Protein AF-A0A2I1HTN2-F1 (afdb_monomer_lite)

Structure (mmCIF, N/CA/C/O backbone):
data_AF-A0A2I1HTN2-F1
#
_entry.id   AF-A0A2I1HTN2-F1
#
loop_
_atom_site.group_PDB
_atom_site.id
_atom_site.type_symbol
_atom_site.label_atom_id
_atom_site.label_alt_id
_atom_site.label_comp_id
_atom_site.label_asym_id
_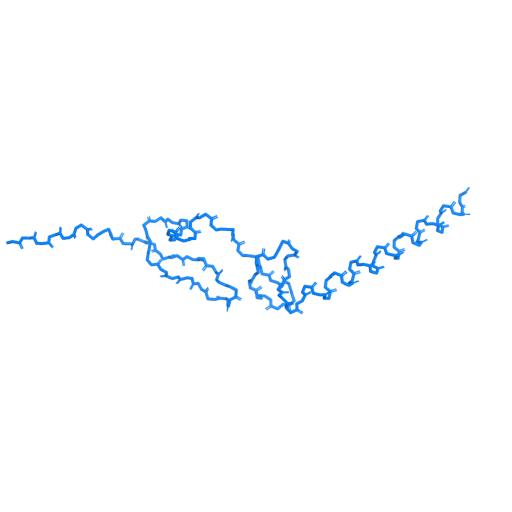atom_site.label_entity_id
_atom_site.label_seq_id
_atom_site.pdbx_PDB_ins_code
_atom_site.Cartn_x
_atom_site.Cartn_y
_atom_site.Cartn_z
_atom_site.occupancy
_atom_site.B_iso_or_equiv
_atom_site.auth_seq_id
_atom_site.auth_comp_id
_atom_site.au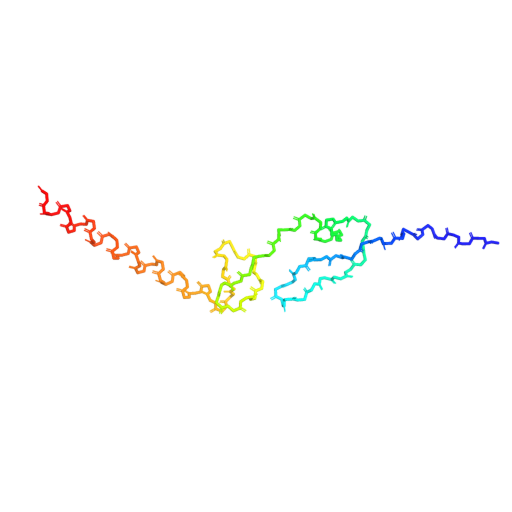th_asym_id
_atom_site.auth_atom_id
_atom_site.pdbx_PDB_model_num
ATOM 1 N N . ASN A 1 1 ? -27.784 -8.870 43.675 1.00 38.84 1 ASN A N 1
ATOM 2 C CA . ASN A 1 1 ? -26.682 -9.560 42.968 1.00 38.84 1 ASN A CA 1
ATOM 3 C C . ASN A 1 1 ? -26.299 -8.786 41.722 1.00 38.84 1 ASN A C 1
ATOM 5 O O . ASN A 1 1 ? -26.788 -9.061 40.634 1.00 38.84 1 ASN A O 1
ATOM 9 N N . LEU A 1 2 ? -25.470 -7.759 41.924 1.00 41.88 2 LEU A N 1
ATOM 10 C CA . LEU A 1 2 ? -24.906 -6.917 40.876 1.00 41.88 2 LEU A CA 1
ATOM 11 C C . LEU A 1 2 ? -23.905 -7.757 40.070 1.00 41.88 2 LEU A C 1
ATOM 13 O O . LEU A 1 2 ? -22.740 -7.875 40.437 1.00 41.88 2 LEU A O 1
ATOM 17 N N . MET A 1 3 ? -24.343 -8.349 38.960 1.00 45.00 3 MET A N 1
ATOM 18 C CA . MET A 1 3 ? -23.410 -8.787 37.923 1.00 45.00 3 MET A CA 1
ATOM 19 C C . MET A 1 3 ? -22.951 -7.561 37.132 1.00 45.00 3 MET A C 1
ATOM 21 O O . MET A 1 3 ? -23.268 -7.409 35.954 1.00 45.00 3 MET A O 1
ATOM 25 N N . ILE A 1 4 ? -22.187 -6.676 37.782 1.00 50.69 4 ILE A N 1
ATOM 26 C CA . ILE A 1 4 ? -21.300 -5.764 37.062 1.00 50.69 4 ILE A CA 1
ATOM 27 C C . ILE A 1 4 ? -20.192 -6.654 36.499 1.00 50.69 4 ILE A C 1
ATOM 29 O O . ILE A 1 4 ? -19.122 -6.817 37.077 1.00 50.69 4 ILE A O 1
ATOM 33 N N . LYS A 1 5 ? -20.467 -7.291 35.356 1.00 51.69 5 LYS A N 1
ATOM 34 C CA . LYS A 1 5 ? -19.391 -7.631 34.429 1.00 51.69 5 LYS A CA 1
ATOM 35 C C . LYS A 1 5 ? -18.726 -6.292 34.145 1.00 51.69 5 LYS A C 1
ATOM 37 O O . LYS A 1 5 ? -19.396 -5.422 33.593 1.00 51.69 5 LYS A O 1
ATOM 42 N N . ASN A 1 6 ? -17.477 -6.110 34.572 1.00 47.88 6 ASN A N 1
ATOM 43 C CA . ASN A 1 6 ? -16.614 -5.012 34.143 1.00 47.88 6 ASN A CA 1
ATOM 44 C C . ASN A 1 6 ? -16.582 -5.014 32.610 1.00 47.88 6 ASN A C 1
ATOM 46 O O . ASN A 1 6 ? -15.744 -5.652 31.977 1.00 47.88 6 ASN A O 1
ATOM 50 N N . ARG A 1 7 ? -17.579 -4.381 31.999 1.00 54.31 7 ARG A N 1
ATOM 51 C CA . ARG A 1 7 ? -17.691 -4.205 30.566 1.00 54.31 7 ARG A CA 1
ATOM 52 C C . ARG A 1 7 ? -16.723 -3.074 30.299 1.00 54.31 7 ARG A C 1
ATOM 54 O O . ARG A 1 7 ? -17.069 -1.927 30.551 1.00 54.31 7 ARG A O 1
ATOM 61 N N . MET A 1 8 ? -15.497 -3.399 29.885 1.00 62.62 8 MET A N 1
ATOM 62 C CA . MET A 1 8 ? -14.634 -2.389 29.281 1.00 62.62 8 MET A CA 1
ATOM 63 C C . MET A 1 8 ? -15.465 -1.722 28.190 1.00 62.62 8 MET A C 1
ATOM 65 O O . MET A 1 8 ? -15.856 -2.373 27.217 1.00 62.62 8 MET A O 1
ATOM 69 N N . ILE A 1 9 ? -15.844 -0.469 28.427 1.00 66.56 9 ILE A N 1
ATOM 70 C CA . ILE A 1 9 ? -16.604 0.316 27.469 1.00 66.56 9 ILE A CA 1
ATOM 71 C C . ILE A 1 9 ? -15.631 0.542 26.319 1.00 66.56 9 ILE A C 1
ATOM 73 O O . ILE A 1 9 ? -14.570 1.133 26.502 1.00 66.56 9 ILE A O 1
ATOM 77 N N . SER A 1 10 ? -15.926 -0.027 25.154 1.00 71.56 10 SER A N 1
ATOM 78 C CA . SER A 1 10 ? -15.128 0.250 23.970 1.00 71.56 10 SER A CA 1
ATOM 79 C C . SER A 1 10 ? -15.385 1.690 23.553 1.00 71.56 10 SER A C 1
ATOM 81 O O . SER A 1 10 ? -16.465 2.003 23.054 1.00 71.56 10 SER A O 1
ATOM 83 N N . GLU A 1 11 ? -14.408 2.557 23.775 1.00 86.06 11 GLU A N 1
ATOM 84 C CA . GLU A 1 11 ? -14.471 3.963 23.365 1.00 86.06 11 GLU A CA 1
ATOM 85 C C . GLU A 1 11 ? -14.130 4.145 21.881 1.00 86.06 11 GLU A C 1
ATOM 87 O O . GLU A 1 11 ? -14.500 5.146 21.273 1.00 86.06 11 GLU A O 1
ATOM 92 N N . TYR A 1 12 ? -13.470 3.156 21.271 1.00 89.88 12 TYR A N 1
ATOM 93 C CA . TYR A 1 12 ? -12.971 3.239 19.905 1.00 89.88 12 TYR A CA 1
ATOM 94 C C . TYR A 1 12 ? -13.506 2.103 19.033 1.00 89.88 12 TYR A C 1
ATOM 96 O O . TYR A 1 12 ? -13.808 0.998 19.491 1.00 89.88 12 TYR A O 1
ATOM 104 N N . SER A 1 13 ? -13.590 2.379 17.733 1.00 92.06 13 SER A N 1
ATOM 105 C CA . SER A 1 13 ? -13.810 1.375 16.691 1.00 92.06 13 SER A CA 1
ATOM 106 C C . SER A 1 13 ? -12.540 1.235 15.864 1.00 92.06 13 SER A C 1
ATOM 108 O O . SER A 1 13 ? -11.940 2.227 15.456 1.00 92.06 13 SER A O 1
ATOM 110 N N . CYS A 1 14 ? -12.116 0.004 15.589 1.00 92.31 14 CYS A N 1
ATOM 111 C CA . CYS A 1 14 ? -10.887 -0.253 14.854 1.00 92.31 14 CYS A CA 1
ATOM 112 C C . CYS A 1 14 ? -10.982 0.249 13.403 1.00 92.31 14 CYS A C 1
ATOM 114 O O . CYS A 1 14 ? -11.672 -0.341 12.569 1.00 92.31 14 CYS A O 1
ATOM 116 N N . LEU A 1 15 ? -10.211 1.292 13.085 1.00 90.44 15 LEU A N 1
ATOM 117 C CA . LEU A 1 15 ? -10.163 1.927 11.760 1.00 90.44 15 LEU A CA 1
ATOM 118 C C . LEU A 1 15 ? -9.230 1.225 10.761 1.00 90.44 15 LEU A C 1
ATOM 120 O O . LEU A 1 15 ? -8.946 1.755 9.688 1.00 90.44 15 LEU A O 1
ATOM 124 N N . TYR A 1 16 ? -8.721 0.039 11.096 1.00 90.81 16 TYR A N 1
ATOM 125 C CA . TYR A 1 16 ? -7.837 -0.698 10.202 1.00 90.81 16 TYR A CA 1
ATOM 126 C C . TYR A 1 16 ? -8.546 -1.030 8.884 1.00 90.81 16 TYR A C 1
ATOM 128 O O . TYR A 1 16 ? -9.568 -1.713 8.892 1.00 90.81 16 TYR A O 1
ATOM 136 N N . LEU A 1 17 ? -7.999 -0.563 7.760 1.00 89.06 17 LEU A N 1
ATOM 137 C CA . LEU A 1 17 ? -8.534 -0.838 6.427 1.00 89.06 17 LEU A CA 1
ATOM 138 C C . LEU A 1 17 ? -8.082 -2.216 5.938 1.00 89.06 17 LEU A C 1
ATOM 140 O O . LEU A 1 17 ? -6.888 -2.494 5.819 1.00 89.06 17 LEU A O 1
ATOM 144 N N . CYS A 1 18 ? -9.041 -3.067 5.597 1.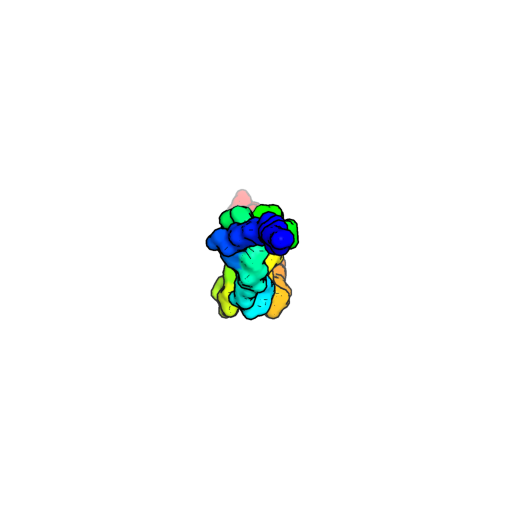00 84.62 18 CYS A N 1
ATOM 145 C CA . CYS A 1 18 ? -8.795 -4.327 4.910 1.00 84.62 18 CYS A CA 1
ATOM 146 C C . CYS A 1 18 ? -8.480 -4.086 3.423 1.00 84.62 18 CYS A C 1
ATOM 148 O O . CYS A 1 18 ? -8.809 -3.043 2.858 1.00 84.62 18 CYS A O 1
ATOM 150 N N . ASN A 1 19 ? -7.913 -5.091 2.745 1.00 77.75 19 ASN A N 1
ATOM 151 C CA . ASN A 1 19 ? -7.668 -5.037 1.290 1.00 77.75 19 ASN A CA 1
ATOM 152 C C . ASN A 1 19 ? -8.950 -4.810 0.468 1.00 77.75 19 ASN A C 1
ATOM 154 O O . ASN A 1 19 ? -8.894 -4.353 -0.668 1.00 77.75 19 ASN A O 1
ATOM 158 N N . THR A 1 20 ? -10.107 -5.132 1.045 1.00 80.19 20 THR A N 1
ATOM 159 C CA . THR A 1 20 ? -11.424 -4.901 0.446 1.00 80.19 20 THR A CA 1
ATOM 160 C C . THR A 1 20 ? -11.864 -3.436 0.490 1.00 80.19 20 THR A C 1
ATOM 162 O O . THR A 1 20 ? -12.904 -3.114 -0.072 1.00 80.19 20 THR A O 1
ATOM 165 N N . GLY A 1 21 ? -11.133 -2.550 1.175 1.00 81.12 21 GLY A N 1
ATOM 166 C CA . GLY A 1 21 ? -11.558 -1.166 1.410 1.00 81.12 21 GLY A CA 1
ATOM 167 C C . GLY A 1 21 ? -12.447 -0.980 2.637 1.00 81.12 21 GLY A C 1
ATOM 168 O O . GLY A 1 21 ? -12.677 0.151 3.049 1.00 81.12 21 GLY A O 1
ATOM 169 N N . LYS A 1 22 ? -12.921 -2.066 3.258 1.00 88.44 22 LYS A N 1
ATOM 170 C CA . LYS A 1 22 ? -13.739 -1.988 4.474 1.00 88.44 22 LYS A CA 1
ATOM 171 C C . LYS A 1 22 ? -12.858 -1.803 5.705 1.00 88.44 22 LYS A C 1
ATOM 173 O O . LYS A 1 22 ? -11.820 -2.456 5.824 1.00 88.44 22 LYS A O 1
ATOM 178 N N . ALA A 1 23 ? -13.287 -0.945 6.625 1.00 90.06 23 ALA A N 1
ATOM 179 C CA . ALA A 1 23 ? -12.690 -0.875 7.951 1.00 90.06 23 ALA A CA 1
ATOM 180 C C . ALA A 1 23 ? -13.039 -2.136 8.760 1.00 90.06 23 ALA A C 1
ATOM 182 O O . ALA A 1 23 ? -14.105 -2.722 8.573 1.00 90.06 23 ALA A O 1
ATOM 183 N N . CYS A 1 24 ? -12.145 -2.537 9.661 1.00 92.06 24 CYS A N 1
ATOM 184 C CA . CYS A 1 24 ? -12.346 -3.649 10.587 1.00 92.06 24 CYS A CA 1
ATOM 185 C C . CYS A 1 24 ? -13.600 -3.443 11.452 1.00 92.06 24 CYS A C 1
ATOM 187 O O . CYS A 1 24 ? -14.415 -4.348 11.579 1.00 92.06 24 CYS A O 1
ATOM 189 N N . GLY A 1 25 ? -13.758 -2.256 12.045 1.00 91.44 25 GLY A N 1
ATOM 190 C CA . GLY A 1 25 ? -14.947 -1.883 12.817 1.00 91.44 25 GLY A CA 1
ATOM 191 C C . GLY A 1 25 ? -15.073 -2.549 14.190 1.00 91.44 25 GLY A C 1
ATOM 192 O O . GLY A 1 25 ? -15.981 -2.211 14.939 1.00 91.44 25 GLY A O 1
ATOM 193 N N . ASN A 1 26 ? -14.163 -3.455 14.559 1.00 92.25 26 ASN A N 1
ATOM 194 C CA . ASN A 1 26 ? -14.183 -4.085 15.878 1.00 92.25 26 ASN A CA 1
ATOM 195 C C . ASN A 1 26 ? -14.039 -3.048 16.995 1.00 92.25 26 ASN A C 1
ATOM 197 O O . ASN A 1 26 ? -13.109 -2.239 16.977 1.00 92.25 26 ASN A O 1
ATOM 201 N N . ALA A 1 27 ? -14.916 -3.143 17.990 1.00 91.31 27 ALA A N 1
ATOM 202 C CA . ALA A 1 27 ? -14.829 -2.405 19.240 1.00 91.31 27 ALA A CA 1
ATOM 203 C C . ALA A 1 27 ? -13.464 -2.625 19.921 1.00 91.31 27 ALA A C 1
ATOM 205 O O . ALA A 1 27 ? -12.994 -3.760 20.054 1.00 91.31 27 ALA A O 1
ATOM 206 N N . CYS A 1 28 ? -12.817 -1.542 20.349 1.00 89.75 28 CYS A N 1
ATOM 207 C CA . CYS A 1 28 ? -11.541 -1.574 21.052 1.00 89.75 28 CYS A CA 1
ATOM 208 C C . CYS A 1 28 ? -11.430 -0.455 22.097 1.00 89.75 28 CYS A C 1
ATOM 210 O O . CYS A 1 28 ? -12.134 0.550 22.050 1.00 89.75 28 CYS A O 1
ATOM 212 N N . ILE A 1 29 ? -10.541 -0.662 23.065 1.00 90.69 29 ILE A N 1
ATOM 213 C CA . ILE A 1 29 ? -10.198 0.323 24.105 1.00 90.69 29 ILE A CA 1
ATOM 214 C C . ILE A 1 29 ? -8.984 1.175 23.716 1.00 90.69 29 ILE A C 1
ATOM 216 O O . ILE A 1 29 ? -8.732 2.206 24.323 1.00 90.69 29 ILE A O 1
ATOM 220 N N . CYS A 1 30 ? -8.222 0.727 22.716 1.00 87.81 30 CYS A N 1
ATOM 221 C CA . CYS A 1 30 ? -7.028 1.406 22.237 1.00 87.81 30 CYS A CA 1
ATOM 222 C C . CYS A 1 30 ? -7.374 2.232 20.990 1.00 87.81 30 CYS A C 1
ATOM 224 O O . CYS A 1 30 ? -7.984 1.676 20.063 1.00 87.81 30 CYS A O 1
ATOM 226 N N . PRO A 1 31 ? -6.963 3.508 20.918 1.00 88.31 31 PRO A N 1
ATOM 227 C CA . PRO A 1 31 ? -7.179 4.341 19.737 1.00 88.31 31 PRO A CA 1
ATOM 228 C C . PRO A 1 31 ? -6.398 3.848 18.507 1.00 88.31 31 PRO A C 1
ATOM 230 O O . PRO A 1 31 ? -6.801 4.106 17.373 1.00 88.31 31 PRO A O 1
ATOM 233 N N . GLU A 1 32 ? -5.308 3.097 18.692 1.00 90.56 32 GLU A N 1
ATOM 234 C CA . GLU A 1 32 ? -4.485 2.556 17.603 1.00 90.56 32 GLU A CA 1
ATOM 235 C C . GLU A 1 32 ? -5.185 1.425 16.835 1.00 90.56 32 GLU A C 1
ATOM 237 O O . GLU A 1 32 ? -4.901 1.194 15.658 1.00 90.56 32 GLU A O 1
ATOM 242 N N . GLY A 1 33 ? -6.105 0.708 17.485 1.00 91.56 33 GLY A N 1
ATOM 243 C CA . GLY A 1 33 ? -6.888 -0.361 16.875 1.00 91.56 33 GLY A CA 1
ATOM 244 C C . GLY A 1 33 ? -7.163 -1.534 17.812 1.00 91.56 33 GLY A C 1
ATOM 245 O O . GLY A 1 33 ? -6.734 -1.574 18.962 1.00 91.56 33 GLY A O 1
ATOM 246 N N . CYS A 1 34 ? -7.888 -2.533 17.305 1.00 93.31 34 CYS A N 1
ATOM 247 C CA . CYS A 1 34 ? -8.161 -3.749 18.067 1.00 93.31 34 CYS A CA 1
ATOM 248 C C . CYS A 1 34 ? -6.892 -4.591 18.265 1.00 93.31 34 CYS A C 1
ATOM 250 O O . CYS A 1 34 ? -5.913 -4.422 17.543 1.00 93.31 34 CYS A O 1
ATOM 252 N N . HIS A 1 35 ? -6.947 -5.580 19.158 1.00 90.88 35 HIS A N 1
ATOM 253 C CA . HIS A 1 35 ? -5.832 -6.492 19.456 1.00 90.88 35 HIS A CA 1
ATOM 254 C C . HIS A 1 35 ? -5.155 -7.101 18.206 1.00 90.88 35 HIS A C 1
ATOM 256 O O . HIS A 1 35 ? -3.940 -7.268 18.169 1.00 90.88 35 HIS A O 1
ATOM 262 N N . PHE A 1 36 ? -5.918 -7.366 17.139 1.00 91.81 36 PHE A N 1
ATOM 263 C CA . PHE A 1 36 ? -5.376 -7.867 15.868 1.00 91.81 36 PHE A CA 1
ATOM 264 C C . PHE A 1 36 ? -4.615 -6.821 15.036 1.00 91.81 36 PHE A C 1
ATOM 266 O O . PHE A 1 36 ? -3.762 -7.177 14.228 1.00 91.81 36 PHE A O 1
ATOM 273 N N . HIS A 1 37 ? -4.927 -5.535 15.201 1.00 93.31 37 HIS A N 1
ATOM 274 C CA . HIS A 1 37 ? -4.518 -4.471 14.282 1.00 93.31 37 HIS A CA 1
ATOM 275 C C . HIS A 1 37 ? -3.761 -3.311 14.933 1.00 93.31 37 HIS A C 1
ATOM 277 O O . HIS A 1 37 ? -3.192 -2.503 14.210 1.00 93.31 37 HIS A O 1
ATOM 283 N N . TRP A 1 38 ? -3.674 -3.248 16.262 1.00 91.75 38 TRP A N 1
ATOM 284 C CA . TRP A 1 38 ? -2.953 -2.199 16.997 1.00 91.75 38 TRP A CA 1
ATOM 285 C C . TRP A 1 38 ? -1.472 -2.038 16.600 1.00 91.75 38 TRP A C 1
ATOM 287 O O . TRP A 1 38 ? -0.909 -0.958 16.719 1.00 91.75 38 TRP A O 1
ATOM 297 N N . LYS A 1 39 ? -0.845 -3.100 16.074 1.00 91.62 39 LYS A N 1
ATOM 298 C CA . LYS A 1 39 ? 0.534 -3.114 15.550 1.00 91.62 39 LYS A CA 1
ATOM 299 C C . LYS A 1 39 ? 0.595 -3.330 14.036 1.00 91.62 39 LYS A C 1
ATOM 301 O O . LYS A 1 39 ? 1.672 -3.528 13.474 1.00 91.62 39 LYS A O 1
ATOM 306 N N . ALA A 1 40 ? -0.551 -3.362 13.361 1.00 89.81 40 ALA A N 1
ATOM 307 C CA . ALA A 1 40 ? -0.587 -3.625 11.935 1.00 89.81 40 ALA A CA 1
ATOM 308 C C . ALA A 1 40 ? -0.111 -2.395 11.154 1.00 89.81 40 ALA A C 1
ATOM 310 O O . ALA A 1 40 ? -0.471 -1.257 11.451 1.00 89.81 40 ALA A O 1
ATOM 311 N N . LYS A 1 41 ? 0.682 -2.629 10.104 1.00 86.31 41 LYS A N 1
ATOM 312 C CA . LYS A 1 41 ? 1.092 -1.556 9.193 1.00 86.31 41 LYS A CA 1
ATOM 313 C C . LYS A 1 41 ? -0.142 -0.952 8.521 1.00 86.31 41 LYS A C 1
ATOM 315 O O . LYS A 1 41 ? -1.008 -1.689 8.037 1.00 86.31 41 LYS A O 1
ATOM 320 N N . LYS A 1 42 ? -0.194 0.382 8.467 1.00 83.69 42 LYS A N 1
ATOM 321 C CA . LYS A 1 42 ? -1.232 1.117 7.734 1.00 83.69 42 LYS A CA 1
ATOM 322 C C . LYS A 1 42 ? -1.200 0.706 6.261 1.00 83.69 42 LYS A C 1
ATOM 324 O O . LYS A 1 42 ? -0.126 0.547 5.681 1.00 83.69 42 LYS A O 1
ATOM 329 N N . ARG A 1 43 ? -2.377 0.513 5.666 1.00 87.69 43 ARG A N 1
ATOM 330 C CA . ARG A 1 43 ? -2.492 0.248 4.228 1.00 87.69 43 ARG A CA 1
ATOM 331 C C . ARG A 1 43 ? -2.298 1.551 3.458 1.00 87.69 43 ARG A C 1
ATOM 333 O O . ARG A 1 43 ? -2.800 2.592 3.870 1.00 87.69 43 ARG A O 1
ATOM 340 N N . VAL A 1 44 ? -1.604 1.467 2.331 1.00 88.06 44 VAL A N 1
ATOM 341 C CA . VAL A 1 44 ? -1.480 2.557 1.354 1.00 88.06 44 VAL A CA 1
ATOM 342 C C . VAL A 1 44 ? -2.471 2.331 0.219 1.00 88.06 44 VAL A C 1
ATOM 344 O O . VAL A 1 44 ? -2.780 1.189 -0.112 1.00 88.06 44 VAL A O 1
ATOM 347 N N . GLN A 1 45 ? -3.011 3.395 -0.365 1.00 90.00 45 GLN A N 1
ATOM 348 C CA . GLN A 1 45 ? -3.927 3.270 -1.499 1.00 90.00 45 GLN A CA 1
ATOM 349 C C . GLN A 1 45 ? -3.145 3.009 -2.788 1.00 90.00 45 GLN A C 1
ATOM 351 O O . GLN A 1 45 ? -2.138 3.662 -3.054 1.00 90.00 45 GLN A O 1
ATOM 356 N N . CYS A 1 46 ? -3.609 2.057 -3.601 1.00 92.12 46 CYS A N 1
ATOM 357 C CA . CYS A 1 46 ? -3.031 1.819 -4.917 1.00 92.12 46 CYS A CA 1
ATOM 358 C C . CYS A 1 46 ? -3.292 3.025 -5.836 1.00 92.12 46 CYS A C 1
ATOM 360 O O . CYS A 1 46 ? -4.454 3.356 -6.045 1.00 92.12 46 CYS A O 1
ATOM 362 N N . PRO A 1 47 ? -2.278 3.634 -6.475 1.00 92.31 47 PRO A N 1
ATOM 363 C CA . PRO A 1 47 ? -2.501 4.845 -7.273 1.00 92.31 47 PRO A CA 1
ATOM 364 C C . PRO A 1 47 ? -3.364 4.648 -8.529 1.00 92.31 47 PRO A C 1
ATOM 366 O O . PRO A 1 47 ? -3.869 5.617 -9.075 1.00 92.31 47 PRO A O 1
ATOM 369 N N . ASN A 1 48 ? -3.518 3.411 -9.015 1.00 92.00 48 ASN A N 1
ATOM 370 C CA . ASN A 1 48 ? -4.284 3.124 -10.234 1.00 92.00 48 ASN A CA 1
ATOM 371 C C . ASN A 1 48 ? -5.779 2.891 -9.974 1.00 92.00 48 ASN A C 1
ATOM 373 O O . ASN A 1 48 ? -6.589 3.104 -10.865 1.00 92.00 48 ASN A O 1
ATOM 377 N N . CYS A 1 49 ? -6.148 2.402 -8.787 1.00 92.00 49 CYS A N 1
ATOM 378 C CA . CYS A 1 49 ? -7.528 1.996 -8.490 1.00 92.00 49 CYS A CA 1
ATOM 379 C C . CYS A 1 49 ? -7.979 2.288 -7.056 1.00 92.00 49 CYS A C 1
ATOM 381 O O . CYS A 1 49 ? -9.035 1.822 -6.635 1.00 92.00 49 CYS A O 1
ATOM 383 N N . SER A 1 50 ? -7.152 2.977 -6.273 1.00 89.75 50 SER A N 1
ATOM 384 C CA . SER A 1 50 ? -7.372 3.366 -4.875 1.00 89.75 50 SER A CA 1
ATOM 385 C C . SER A 1 50 ? -7.625 2.220 -3.885 1.00 89.75 50 SER A C 1
ATOM 387 O O . SER A 1 50 ? -7.826 2.470 -2.697 1.00 89.75 50 SER A O 1
ATOM 389 N N . LYS A 1 51 ? -7.545 0.953 -4.321 1.00 89.75 51 LYS A N 1
ATOM 390 C CA . LYS A 1 51 ? -7.653 -0.219 -3.438 1.00 89.75 51 LYS A CA 1
ATOM 391 C C . LYS A 1 51 ? -6.538 -0.184 -2.381 1.00 89.75 51 LYS A C 1
ATOM 393 O O . LYS A 1 51 ? -5.369 -0.052 -2.762 1.00 89.75 51 LYS A O 1
ATOM 398 N N . PRO A 1 52 ? -6.848 -0.333 -1.079 1.00 89.44 52 PRO A N 1
ATOM 399 C CA . PRO A 1 52 ? -5.821 -0.402 -0.049 1.00 89.44 52 PRO A CA 1
ATOM 400 C C . PRO A 1 52 ? -4.924 -1.624 -0.246 1.00 89.44 52 PRO A C 1
ATOM 402 O O . PRO A 1 52 ? -5.396 -2.726 -0.524 1.00 89.44 52 PRO A O 1
ATOM 405 N N . THR A 1 53 ? -3.622 -1.442 -0.064 1.00 89.69 53 THR A N 1
ATOM 406 C CA . THR A 1 53 ? -2.615 -2.488 -0.201 1.00 89.69 53 THR A CA 1
ATOM 407 C C . THR A 1 53 ? -1.616 -2.445 0.953 1.00 89.69 53 THR A C 1
ATOM 409 O O . THR A 1 53 ? -1.332 -1.382 1.507 1.00 89.69 53 THR A O 1
ATOM 412 N N . ALA A 1 54 ? -1.088 -3.610 1.340 1.00 86.62 54 ALA A N 1
ATOM 413 C CA . ALA A 1 54 ? 0.098 -3.696 2.207 1.00 86.62 54 ALA A CA 1
ATOM 414 C C . ALA A 1 54 ? 1.365 -4.061 1.441 1.00 86.62 54 ALA A C 1
ATOM 416 O O . ALA A 1 54 ? 2.417 -4.219 2.060 1.00 86.62 54 ALA A O 1
ATOM 417 N N . PHE A 1 55 ? 1.289 -4.237 0.120 1.00 87.56 55 PHE A N 1
ATOM 418 C CA . PHE A 1 55 ? 2.499 -4.486 -0.647 1.00 87.56 55 PHE A CA 1
ATOM 419 C C . PHE A 1 55 ? 3.411 -3.267 -0.563 1.00 87.56 55 PHE A C 1
ATOM 421 O O . PHE A 1 55 ? 2.967 -2.134 -0.745 1.00 87.56 55 PHE A O 1
ATOM 428 N N . ALA A 1 56 ? 4.695 -3.516 -0.309 1.00 88.31 56 ALA A N 1
ATOM 429 C CA . ALA A 1 56 ? 5.692 -2.465 -0.129 1.00 88.31 56 ALA A CA 1
ATOM 430 C C . ALA A 1 56 ? 5.845 -1.567 -1.370 1.00 88.31 56 ALA A C 1
ATOM 432 O O . ALA A 1 56 ? 6.159 -0.392 -1.240 1.00 88.31 56 ALA A O 1
ATOM 433 N N . CYS A 1 57 ? 5.562 -2.093 -2.568 1.00 90.19 57 CYS A N 1
ATOM 434 C CA . CYS A 1 57 ? 5.545 -1.322 -3.814 1.00 90.19 57 CYS A CA 1
ATOM 435 C C . CYS A 1 57 ? 4.354 -0.352 -3.936 1.00 90.19 57 CYS A C 1
ATOM 437 O O . CYS A 1 57 ? 4.264 0.381 -4.918 1.00 90.19 57 CYS A O 1
ATOM 439 N N . GLY A 1 58 ? 3.401 -0.380 -2.997 1.00 91.62 58 GLY A N 1
ATOM 440 C CA . GLY A 1 58 ? 2.208 0.465 -3.027 1.00 91.62 58 GLY A CA 1
ATOM 441 C C . GLY A 1 58 ? 1.204 0.097 -4.123 1.00 91.62 58 GLY A C 1
ATOM 442 O O . GLY A 1 58 ? 0.268 0.850 -4.380 1.00 91.62 58 GLY A O 1
ATOM 443 N N . ARG A 1 59 ? 1.352 -1.061 -4.781 1.00 93.56 59 ARG A N 1
ATOM 444 C CA . ARG A 1 59 ? 0.413 -1.554 -5.804 1.00 93.56 59 ARG A CA 1
ATOM 445 C C . ARG A 1 59 ? -0.454 -2.684 -5.255 1.00 93.56 59 ARG A C 1
ATOM 447 O O . ARG A 1 59 ? -0.018 -3.463 -4.410 1.00 93.56 59 ARG A O 1
ATOM 454 N N . CYS A 1 60 ? -1.707 -2.760 -5.696 1.00 91.62 60 CYS A N 1
ATOM 455 C CA . CYS A 1 60 ? -2.561 -3.911 -5.400 1.00 91.62 60 CYS A CA 1
ATOM 456 C C . CYS A 1 60 ? -2.189 -5.103 -6.298 1.00 91.62 60 CYS A C 1
ATOM 458 O O . CYS A 1 60 ? -1.452 -4.936 -7.269 1.00 91.62 60 CYS A O 1
ATOM 460 N N . LEU A 1 61 ? -2.732 -6.288 -6.003 1.00 88.75 61 LEU A N 1
ATOM 461 C CA . LEU A 1 61 ? -2.476 -7.517 -6.772 1.00 88.75 61 LEU A CA 1
ATOM 462 C C . LEU A 1 61 ? -2.723 -7.342 -8.277 1.00 88.75 61 LEU A C 1
ATOM 464 O O . LEU A 1 61 ? -1.903 -7.768 -9.080 1.00 88.75 61 LEU A O 1
ATOM 468 N N . ASP A 1 62 ? -3.788 -6.633 -8.649 1.00 90.94 62 ASP A N 1
ATOM 469 C CA . ASP A 1 62 ? -4.133 -6.401 -10.058 1.00 90.94 62 ASP A CA 1
ATOM 470 C C . ASP A 1 62 ? -3.069 -5.572 -10.811 1.00 90.94 62 ASP A C 1
ATOM 472 O O . ASP A 1 62 ? -2.873 -5.741 -12.011 1.00 90.94 62 ASP A O 1
ATOM 476 N N . HIS A 1 63 ? -2.343 -4.695 -10.108 1.00 93.44 63 HIS A N 1
ATOM 477 C CA . HIS A 1 63 ? -1.407 -3.734 -10.709 1.00 93.44 63 HIS A CA 1
ATOM 478 C C . HIS A 1 63 ? 0.067 -4.013 -10.384 1.00 93.44 63 HIS A C 1
ATOM 480 O O . HIS A 1 63 ? 0.957 -3.371 -10.946 1.00 93.44 63 HIS A O 1
ATOM 486 N N . VAL A 1 64 ? 0.362 -4.967 -9.493 1.00 93.81 64 VAL A N 1
ATOM 487 C CA . VAL A 1 64 ? 1.739 -5.264 -9.064 1.00 93.81 64 VAL A CA 1
ATOM 488 C C . VAL A 1 64 ? 2.587 -5.808 -10.211 1.00 93.81 64 VAL A C 1
ATOM 490 O O . VAL A 1 64 ? 3.752 -5.441 -10.346 1.00 93.81 64 VAL A O 1
ATOM 493 N N . ARG A 1 65 ? 1.996 -6.631 -11.084 1.00 94.56 65 ARG A N 1
ATOM 494 C CA . ARG A 1 65 ? 2.702 -7.221 -12.226 1.00 94.56 65 ARG A CA 1
ATOM 495 C C . ARG A 1 65 ? 3.142 -6.153 -13.224 1.00 94.56 65 ARG A C 1
ATOM 497 O O . ARG A 1 65 ? 4.312 -6.114 -13.587 1.00 94.56 65 ARG A O 1
ATOM 504 N N . GLY A 1 66 ? 2.222 -5.268 -13.619 1.00 94.75 66 GLY A N 1
ATOM 505 C CA . GLY A 1 66 ? 2.517 -4.170 -14.543 1.00 94.75 66 GLY A CA 1
ATOM 506 C C . GLY A 1 66 ? 3.607 -3.242 -14.008 1.00 94.75 66 GLY A C 1
ATOM 507 O O . GLY A 1 66 ? 4.523 -2.890 -14.744 1.00 94.75 66 GLY A O 1
ATOM 508 N N . TYR A 1 67 ? 3.573 -2.938 -12.707 1.00 95.19 67 TYR A N 1
ATOM 509 C CA . TYR A 1 67 ? 4.613 -2.147 -12.049 1.00 95.19 67 TYR A CA 1
ATOM 510 C C . TYR A 1 67 ? 6.013 -2.749 -12.220 1.00 95.19 67 TYR A C 1
ATOM 512 O O . TYR A 1 67 ? 6.918 -2.054 -12.670 1.00 95.19 67 TYR A O 1
ATOM 520 N N . TYR A 1 68 ? 6.202 -4.038 -11.924 1.00 95.38 68 TYR A N 1
ATOM 521 C CA . TYR A 1 68 ? 7.528 -4.655 -12.055 1.00 95.38 68 TYR A CA 1
ATOM 522 C C . TYR A 1 68 ? 7.989 -4.798 -13.508 1.00 95.38 68 TYR A C 1
ATOM 524 O O . TYR A 1 68 ? 9.182 -4.668 -13.773 1.00 95.38 68 TYR A O 1
ATOM 532 N N . VAL A 1 69 ? 7.065 -5.013 -14.448 1.00 96.62 69 VAL A N 1
ATOM 533 C CA . VAL A 1 69 ? 7.388 -5.044 -15.883 1.00 96.62 69 VAL A CA 1
ATOM 534 C C . VAL A 1 69 ? 7.901 -3.682 -16.356 1.00 96.62 69 VAL A C 1
ATOM 536 O O . VAL A 1 69 ? 8.938 -3.621 -17.010 1.00 96.62 69 VAL A O 1
ATOM 539 N N . ILE A 1 70 ? 7.226 -2.589 -15.986 1.00 96.19 70 ILE A N 1
ATOM 540 C CA . ILE A 1 70 ? 7.661 -1.225 -16.329 1.00 96.19 70 ILE A CA 1
ATOM 541 C C . ILE A 1 70 ? 9.046 -0.943 -15.733 1.00 96.19 70 ILE A C 1
ATOM 543 O O . ILE A 1 70 ? 9.967 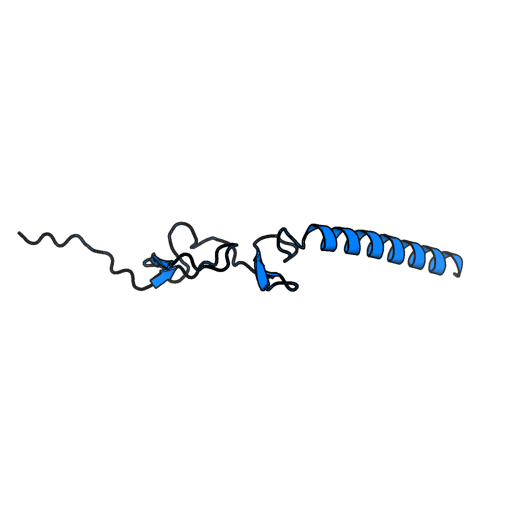-0.594 -16.467 1.00 96.19 70 ILE A O 1
ATOM 547 N N . GLN A 1 71 ? 9.231 -1.216 -14.437 1.00 96.25 71 GLN A N 1
ATOM 548 C CA . GLN A 1 71 ? 10.517 -1.025 -13.755 1.00 96.25 71 GLN A CA 1
ATOM 549 C C . GLN A 1 71 ? 11.667 -1.807 -14.409 1.00 96.25 71 GLN A C 1
ATOM 551 O O . GLN A 1 71 ? 12.804 -1.336 -14.426 1.00 96.25 71 GLN A O 1
ATOM 556 N N . PHE A 1 72 ? 11.394 -3.009 -14.924 1.00 97.19 72 PHE A N 1
ATOM 557 C CA . PHE A 1 72 ? 12.386 -3.813 -15.632 1.00 97.19 72 PHE A CA 1
ATOM 558 C C . PHE A 1 72 ? 12.825 -3.143 -16.940 1.00 97.19 72 PHE A C 1
ATOM 560 O O . PHE A 1 72 ? 14.021 -2.941 -17.150 1.00 97.19 72 PHE A O 1
ATOM 567 N N . TYR A 1 73 ? 11.878 -2.739 -17.790 1.00 97.75 73 TYR A N 1
ATOM 568 C CA . TYR A 1 73 ? 12.206 -2.077 -19.057 1.00 97.75 73 TYR A CA 1
ATOM 569 C C . TYR A 1 73 ? 12.864 -0.711 -18.865 1.00 97.75 73 TYR A C 1
ATOM 571 O O . TYR A 1 73 ? 13.757 -0.350 -19.631 1.00 97.75 73 TYR A O 1
ATOM 579 N N . ASP A 1 74 ? 12.474 0.036 -17.836 1.00 97.38 74 ASP A N 1
ATOM 580 C CA . ASP A 1 74 ? 13.093 1.326 -17.530 1.00 97.38 74 ASP A CA 1
ATOM 581 C C . ASP A 1 74 ? 14.546 1.169 -17.078 1.00 97.38 74 ASP A C 1
ATOM 583 O O . ASP A 1 74 ? 15.400 1.973 -17.460 1.00 97.38 74 ASP A O 1
ATOM 587 N N . ARG A 1 75 ? 14.865 0.091 -16.349 1.00 97.25 75 ARG A N 1
ATOM 588 C CA . ARG A 1 75 ? 16.255 -0.259 -16.028 1.00 97.25 75 ARG A CA 1
ATOM 589 C C . ARG A 1 75 ? 17.061 -0.564 -17.287 1.00 97.25 75 ARG A C 1
ATOM 591 O O . ARG A 1 75 ? 18.131 0.010 -17.454 1.00 97.25 75 ARG A O 1
ATOM 598 N N . LEU A 1 76 ? 16.525 -1.388 -18.191 1.00 97.38 76 LEU A N 1
ATOM 599 C CA . LEU A 1 76 ? 17.192 -1.710 -19.458 1.00 97.38 76 LEU A CA 1
ATOM 600 C C . LEU A 1 76 ? 17.445 -0.460 -20.309 1.00 97.38 76 LEU A C 1
ATOM 602 O O . LEU A 1 76 ? 18.544 -0.277 -20.830 1.00 97.38 76 LEU A O 1
ATOM 606 N N . ARG A 1 77 ? 16.456 0.438 -20.415 1.00 96.94 77 ARG A N 1
ATOM 607 C CA . ARG A 1 77 ? 16.620 1.726 -21.111 1.00 96.94 77 ARG A CA 1
ATOM 608 C C . ARG A 1 77 ? 17.712 2.581 -20.479 1.00 96.94 77 ARG A C 1
ATOM 610 O O . ARG A 1 77 ? 18.539 3.136 -21.195 1.00 96.94 77 ARG A O 1
ATOM 617 N N . SER A 1 78 ? 17.717 2.671 -19.151 1.00 96.94 78 SER A N 1
ATOM 618 C CA . SER A 1 78 ? 18.700 3.465 -18.409 1.00 96.94 78 SER A CA 1
ATOM 619 C C . SER A 1 78 ? 20.118 2.919 -18.589 1.00 96.94 78 SER A C 1
ATOM 621 O O . SER A 1 78 ? 21.063 3.684 -18.772 1.00 96.94 78 SER A O 1
ATOM 623 N N . GLU A 1 79 ? 20.275 1.595 -18.586 1.00 96.62 79 GLU A N 1
ATOM 624 C CA . GLU A 1 79 ? 21.554 0.929 -18.838 1.00 96.62 79 GLU A CA 1
ATOM 625 C C . GLU A 1 79 ? 22.037 1.136 -20.275 1.00 96.62 79 GLU A C 1
ATOM 627 O O . GLU A 1 79 ? 23.202 1.485 -20.468 1.00 96.62 79 GLU A O 1
ATOM 632 N N . SER A 1 80 ? 21.151 0.996 -21.267 1.00 95.94 80 SER A N 1
ATOM 633 C CA .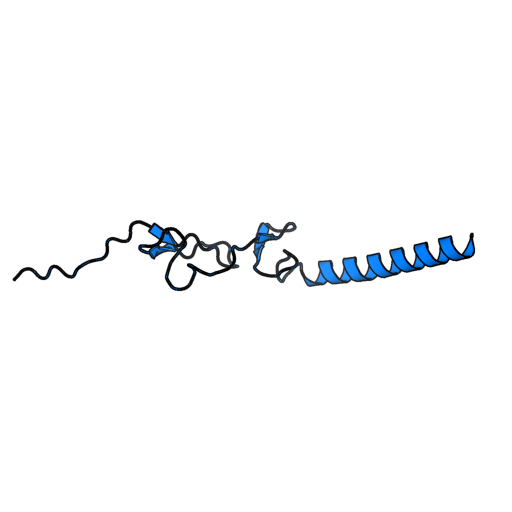 SER A 1 80 ? 21.480 1.271 -22.672 1.00 95.94 80 SER A CA 1
ATOM 634 C C . SER A 1 80 ? 21.967 2.706 -22.853 1.00 95.94 80 SER A C 1
ATOM 636 O O . SER A 1 80 ? 23.042 2.928 -23.410 1.00 95.94 80 SER A O 1
ATOM 638 N N . LEU A 1 81 ? 21.231 3.677 -22.303 1.00 95.75 81 LEU A N 1
ATOM 639 C CA . LEU A 1 81 ? 21.597 5.090 -22.368 1.00 95.75 81 LEU A CA 1
ATOM 640 C C . LEU A 1 81 ? 22.954 5.358 -21.701 1.00 95.75 81 LEU A C 1
ATOM 642 O O . LEU A 1 81 ? 23.787 6.077 -22.249 1.00 95.75 81 LEU A O 1
ATOM 646 N N . ARG A 1 82 ? 23.212 4.747 -20.538 1.00 95.06 82 ARG A N 1
ATOM 647 C CA . ARG A 1 82 ? 24.496 4.872 -19.835 1.00 95.06 82 ARG A CA 1
ATOM 648 C C . ARG A 1 82 ? 25.661 4.360 -20.684 1.00 95.06 82 ARG A C 1
ATOM 650 O O . ARG A 1 82 ? 26.702 5.009 -20.735 1.00 95.06 82 ARG A O 1
ATOM 657 N N . LEU A 1 83 ? 25.488 3.217 -21.351 1.00 94.81 83 LEU A N 1
ATOM 658 C CA . LEU A 1 83 ? 26.506 2.640 -22.232 1.00 94.81 83 LEU A CA 1
ATOM 659 C C . LEU A 1 83 ? 26.739 3.495 -23.481 1.00 94.81 83 LEU A C 1
ATOM 661 O O . LEU A 1 83 ? 27.879 3.643 -23.911 1.00 94.81 83 LEU A O 1
ATOM 665 N N . GLU A 1 84 ? 25.687 4.075 -24.059 1.00 94.94 84 GLU A N 1
ATOM 666 C CA . GLU A 1 84 ? 25.817 5.002 -25.187 1.00 94.94 84 GLU A CA 1
ATOM 667 C C . GLU A 1 84 ? 26.596 6.262 -24.810 1.00 94.94 84 GLU A C 1
ATOM 669 O O . GLU A 1 84 ? 27.478 6.668 -25.563 1.00 94.94 84 GLU A O 1
ATOM 674 N N . ILE A 1 85 ? 26.317 6.852 -23.643 1.00 95.44 85 ILE A N 1
ATOM 675 C CA . ILE A 1 85 ? 27.069 8.007 -23.132 1.00 95.44 85 ILE A CA 1
ATOM 676 C C . ILE A 1 85 ? 28.537 7.631 -22.918 1.00 95.44 85 ILE A C 1
ATOM 678 O O . ILE A 1 85 ? 29.415 8.360 -23.364 1.00 95.44 85 ILE A O 1
ATOM 682 N N . GLN A 1 86 ? 28.812 6.476 -22.304 1.00 91.56 86 GLN A N 1
ATOM 683 C CA . GLN A 1 86 ? 30.182 6.017 -22.062 1.00 91.56 86 GLN A CA 1
ATOM 684 C C . GLN A 1 86 ? 30.977 5.794 -23.358 1.00 91.56 86 GLN A C 1
ATOM 686 O O . GLN A 1 86 ? 32.180 5.998 -23.360 1.00 91.56 86 GLN A O 1
ATOM 691 N N . LYS A 1 87 ? 30.326 5.392 -24.457 1.00 90.56 87 LYS A N 1
ATOM 692 C CA . LYS A 1 87 ? 30.976 5.245 -25.774 1.00 90.56 87 LYS A CA 1
ATOM 693 C C . LYS A 1 87 ? 31.273 6.576 -26.470 1.00 90.56 87 LYS A C 1
ATOM 695 O O . LYS A 1 87 ? 32.012 6.583 -27.448 1.00 90.56 87 LYS A O 1
ATOM 700 N N . ARG A 1 88 ? 30.621 7.662 -26.048 1.00 88.81 88 ARG A N 1
ATOM 701 C CA . ARG A 1 88 ? 30.781 9.009 -26.621 1.00 88.81 88 ARG A CA 1
ATOM 702 C C . ARG A 1 88 ? 31.808 9.860 -25.866 1.00 88.81 88 ARG A C 1
ATOM 704 O O . ARG A 1 88 ? 32.088 10.967 -26.319 1.00 88.81 88 ARG A O 1
ATOM 711 N N . LEU A 1 89 ? 32.306 9.366 -24.734 1.00 72.19 89 LEU A N 1
ATOM 712 C CA . LEU A 1 89 ? 33.405 9.930 -23.948 1.00 72.19 89 LEU A CA 1
ATOM 713 C C . LEU A 1 89 ? 34.709 9.219 -24.316 1.00 72.19 89 LEU A C 1
ATOM 715 O O . LEU A 1 89 ? 35.748 9.910 -24.324 1.00 72.19 89 LEU A O 1
#

Radius of gyration: 23.14 Å; chains: 1; bounding box: 60×20×70 Å

Foldseek 3Di:
DDPPPVPLQQPDFAQAADLQRDGPRDRDNDNCGHPVGSPPDHFAAAPVHGRTDPPPVNHDPVCPVVVVVVVVVVVVVVVVVVVVVVVVD

pLDDT: mean 86.88, std 13.2, range [38.84, 97.75]

Secondary structure (DSSP, 8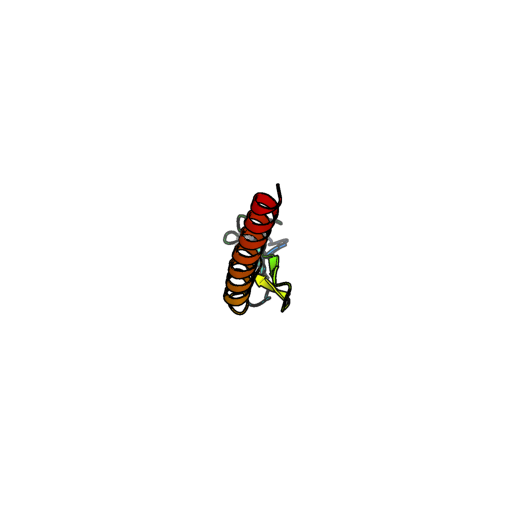-state):
-----------EE--PBPTTS-B---EESSTT--TTTTTPPPPEEPTTT--EE--TTS--HHHHHHHHHHHHHHHHHHHHHHHHHHHH-

Organism: NCBI:txid588596

Sequence (89 aa):
NLMIKNRMISEYSCLYLCNTGKACGNACICPEGCHFHWKAKKRVQCPNCSKPTAFACGRCLDHVRGYYVIQFYDRLRSESLRLEIQKRL